Protein AF-A0A850RVW2-F1 (afdb_monomer_lite)

Structure (mmCIF, N/CA/C/O backbone):
data_AF-A0A850RVW2-F1
#
_entry.id   AF-A0A850RVW2-F1
#
loop_
_atom_site.group_PDB
_atom_site.id
_atom_site.type_symbol
_atom_site.label_atom_id
_atom_site.label_alt_id
_atom_site.label_comp_id
_atom_site.label_asym_id
_atom_site.label_entity_id
_atom_site.label_seq_id
_atom_site.pdbx_PDB_ins_code
_atom_site.Cartn_x
_atom_site.Cartn_y
_atom_site.Cartn_z
_atom_site.occupancy
_atom_site.B_iso_or_equiv
_atom_site.auth_seq_id
_atom_site.auth_comp_id
_atom_site.auth_asym_id
_atom_site.auth_atom_id
_atom_site.pdbx_PDB_model_num
ATOM 1 N N . MET A 1 1 ? 5.407 -9.508 -6.382 1.00 76.50 1 MET A N 1
ATOM 2 C CA . MET A 1 1 ? 5.696 -8.333 -5.539 1.00 76.50 1 MET A CA 1
ATOM 3 C C . MET A 1 1 ? 7.104 -7.778 -5.756 1.00 76.50 1 MET A C 1
ATOM 5 O O . MET A 1 1 ? 8.043 -8.565 -5.858 1.00 76.50 1 MET A O 1
ATOM 9 N N . SER A 1 2 ? 7.283 -6.454 -5.799 1.00 87.38 2 SER A N 1
ATOM 10 C CA . SER A 1 2 ? 8.600 -5.794 -5.803 1.00 87.38 2 SER A CA 1
ATOM 11 C C . SER A 1 2 ? 9.229 -5.723 -4.406 1.00 87.38 2 SER A C 1
ATOM 13 O O . SER A 1 2 ? 8.551 -5.788 -3.380 1.00 87.38 2 SER A O 1
ATOM 15 N N . ALA A 1 3 ? 10.555 -5.553 -4.353 1.00 88.56 3 ALA A N 1
ATOM 16 C CA . ALA A 1 3 ? 11.291 -5.445 -3.092 1.00 88.56 3 ALA A CA 1
ATOM 17 C C . ALA A 1 3 ? 10.876 -4.219 -2.255 1.00 88.56 3 ALA A C 1
ATOM 19 O O . ALA A 1 3 ? 10.934 -4.266 -1.026 1.00 88.56 3 ALA A O 1
ATOM 20 N N . GLU A 1 4 ? 10.455 -3.126 -2.896 1.00 87.62 4 GLU A N 1
ATOM 21 C CA . GLU A 1 4 ? 9.962 -1.938 -2.193 1.00 87.62 4 GLU A CA 1
ATOM 22 C C . GLU A 1 4 ? 8.585 -2.189 -1.578 1.00 87.62 4 GLU A C 1
ATOM 24 O O . GLU A 1 4 ? 8.422 -1.958 -0.379 1.00 87.62 4 GLU A O 1
ATOM 29 N N . ALA A 1 5 ? 7.639 -2.742 -2.345 1.00 88.69 5 ALA A N 1
ATOM 30 C CA . ALA A 1 5 ? 6.335 -3.146 -1.825 1.00 88.69 5 ALA A CA 1
ATOM 31 C C . ALA A 1 5 ? 6.485 -4.114 -0.640 1.00 88.69 5 ALA A C 1
ATOM 33 O O . ALA A 1 5 ? 5.868 -3.918 0.401 1.00 88.69 5 ALA A O 1
ATOM 34 N N . LEU A 1 6 ? 7.393 -5.089 -0.728 1.00 91.69 6 LEU A N 1
ATOM 35 C CA . LEU A 1 6 ? 7.645 -6.037 0.362 1.00 91.69 6 LEU A CA 1
ATOM 36 C C . LEU A 1 6 ? 8.204 -5.370 1.621 1.00 91.69 6 LEU A C 1
ATOM 38 O O . LEU A 1 6 ? 7.791 -5.696 2.733 1.00 91.69 6 LEU A O 1
ATOM 42 N N . ARG A 1 7 ? 9.090 -4.379 1.469 1.00 91.69 7 ARG A N 1
ATOM 43 C CA . ARG A 1 7 ? 9.566 -3.579 2.606 1.00 91.69 7 ARG A CA 1
ATOM 44 C C . ARG A 1 7 ? 8.456 -2.733 3.217 1.00 91.69 7 ARG A C 1
ATOM 46 O O . ARG A 1 7 ? 8.426 -2.610 4.436 1.00 91.69 7 ARG A O 1
ATOM 53 N N . ILE A 1 8 ? 7.581 -2.134 2.414 1.00 91.06 8 ILE A N 1
ATOM 54 C CA . ILE A 1 8 ? 6.460 -1.336 2.930 1.00 91.06 8 ILE A CA 1
ATOM 55 C C . ILE A 1 8 ? 5.495 -2.239 3.685 1.00 91.06 8 ILE A C 1
ATOM 57 O O . ILE A 1 8 ? 5.197 -1.958 4.839 1.00 91.06 8 ILE A O 1
ATOM 61 N N . PHE A 1 9 ? 5.088 -3.349 3.071 1.00 92.31 9 PHE A N 1
ATOM 62 C CA . PHE A 1 9 ? 4.168 -4.313 3.661 1.00 92.31 9 PHE A CA 1
ATOM 63 C C . PHE A 1 9 ? 4.650 -4.811 5.026 1.00 92.31 9 PHE A C 1
ATOM 65 O O . PHE A 1 9 ? 3.907 -4.747 5.999 1.00 92.31 9 PHE A O 1
ATOM 72 N N . ASN A 1 10 ? 5.926 -5.194 5.136 1.00 93.38 10 ASN A N 1
ATOM 73 C CA . ASN A 1 10 ? 6.508 -5.659 6.399 1.00 93.38 10 ASN A CA 1
ATOM 74 C C . ASN A 1 10 ? 6.566 -4.585 7.498 1.00 93.38 10 ASN A C 1
ATOM 76 O O . ASN A 1 10 ? 6.688 -4.929 8.670 1.00 93.38 10 ASN A O 1
ATOM 80 N N . ASN A 1 11 ? 6.508 -3.300 7.138 1.00 92.25 11 ASN A N 1
ATOM 81 C CA . ASN A 1 11 ? 6.476 -2.191 8.094 1.00 92.25 11 ASN A CA 1
ATOM 82 C C . ASN A 1 11 ? 5.050 -1.712 8.410 1.00 92.25 11 ASN A C 1
ATOM 84 O O . ASN A 1 11 ? 4.882 -0.865 9.287 1.00 92.25 11 ASN A O 1
ATOM 88 N N . LEU A 1 12 ? 4.029 -2.216 7.709 1.00 91.75 12 LEU A N 1
ATOM 89 C CA . LEU A 1 12 ? 2.641 -1.894 8.018 1.00 91.75 12 LEU A CA 1
ATOM 90 C C . LEU A 1 12 ? 2.194 -2.631 9.295 1.00 91.75 12 LEU A C 1
ATOM 92 O O . LEU A 1 12 ? 2.588 -3.780 9.506 1.00 91.75 12 LEU A O 1
ATOM 96 N N . PRO A 1 13 ? 1.331 -2.016 10.122 1.00 93.88 13 PRO A N 1
ATOM 97 C CA . PRO A 1 13 ? 0.581 -2.713 11.162 1.00 93.88 13 PRO A CA 1
ATOM 98 C C . PRO A 1 13 ? -0.196 -3.909 10.599 1.00 93.88 13 PRO A C 1
ATOM 100 O O . PRO A 1 13 ? -0.621 -3.891 9.443 1.00 93.88 13 PRO A O 1
ATOM 103 N N . SER A 1 14 ? -0.446 -4.924 11.428 1.00 92.69 14 SER A N 1
ATOM 104 C CA . SER A 1 14 ? -1.126 -6.163 11.016 1.00 92.69 14 SER A CA 1
ATOM 105 C C . SER A 1 14 ? -2.503 -5.928 10.387 1.00 92.69 14 SER A C 1
ATOM 107 O O . SER A 1 14 ? -2.876 -6.624 9.448 1.00 92.69 14 SER A O 1
ATOM 109 N N . GLU A 1 15 ? -3.242 -4.927 10.865 1.00 93.94 15 GLU A N 1
ATOM 110 C CA . GLU A 1 15 ? -4.553 -4.538 10.326 1.00 93.94 15 GLU A CA 1
ATOM 111 C C . GLU A 1 15 ? -4.439 -4.045 8.876 1.00 93.94 15 GLU A C 1
ATOM 113 O O . GLU A 1 15 ? -5.193 -4.463 8.000 1.00 93.94 15 GLU A O 1
ATOM 118 N N . LEU A 1 16 ? -3.423 -3.226 8.594 1.00 93.75 16 LEU A N 1
ATOM 119 C CA . LEU A 1 16 ? -3.164 -2.701 7.255 1.00 93.75 16 LEU A CA 1
ATOM 120 C C . LEU A 1 16 ? -2.554 -3.758 6.328 1.00 93.75 16 LEU A C 1
ATOM 122 O O . LEU A 1 16 ? -2.789 -3.736 5.123 1.00 93.75 16 LEU A O 1
ATOM 126 N N . GLN A 1 17 ? -1.809 -4.724 6.865 1.00 94.38 17 GLN A N 1
ATOM 127 C CA . GLN A 1 17 ? -1.380 -5.883 6.079 1.00 94.38 17 GLN A CA 1
ATOM 128 C C . GLN A 1 17 ? -2.585 -6.698 5.595 1.00 94.38 17 GLN A C 1
ATOM 130 O O . GLN A 1 17 ? -2.623 -7.101 4.434 1.00 94.38 17 GLN A O 1
ATOM 135 N N . GLN A 1 18 ? -3.597 -6.897 6.445 1.00 94.69 18 GLN A N 1
ATOM 136 C CA . GLN A 1 18 ? -4.829 -7.577 6.040 1.00 94.69 18 GLN A CA 1
ATOM 137 C C . GLN A 1 18 ? -5.620 -6.779 4.999 1.00 94.69 18 GLN A C 1
ATOM 139 O O . GLN A 1 18 ? -6.077 -7.368 4.022 1.00 94.69 18 GLN A O 1
ATOM 144 N N . GLU A 1 19 ? -5.732 -5.455 5.149 1.00 94.06 19 GLU A N 1
ATOM 145 C CA . GLU A 1 19 ? -6.379 -4.601 4.139 1.00 94.06 19 GLU A CA 1
ATOM 146 C C . GLU A 1 19 ? -5.652 -4.681 2.786 1.00 94.06 19 GLU A C 1
ATOM 148 O O . GLU A 1 19 ? -6.286 -4.833 1.744 1.00 94.06 19 GLU A O 1
ATOM 153 N N . ALA A 1 20 ? -4.314 -4.652 2.787 1.00 93.50 20 ALA A N 1
ATOM 154 C CA . ALA A 1 20 ? -3.527 -4.833 1.569 1.00 93.50 20 ALA A CA 1
ATOM 155 C C . ALA A 1 20 ? -3.751 -6.216 0.934 1.00 93.50 20 ALA A C 1
ATOM 157 O O . ALA A 1 20 ? -3.920 -6.301 -0.277 1.00 93.50 20 ALA A O 1
ATOM 158 N N . LEU A 1 21 ? -3.819 -7.288 1.732 1.00 93.94 21 LEU A N 1
ATOM 159 C CA . LEU A 1 21 ? -4.103 -8.635 1.223 1.00 93.94 21 LEU A CA 1
ATOM 160 C C . LEU A 1 21 ? -5.500 -8.744 0.598 1.00 93.94 21 LEU A C 1
ATOM 162 O O . LEU A 1 21 ? -5.644 -9.397 -0.430 1.00 93.94 21 LEU A O 1
ATOM 166 N N . GLN A 1 22 ? -6.509 -8.084 1.170 1.00 94.38 22 GLN A N 1
ATOM 167 C CA . GLN A 1 22 ? -7.848 -8.022 0.572 1.00 94.38 22 GLN A CA 1
ATOM 168 C C . GLN A 1 22 ? -7.836 -7.258 -0.757 1.00 94.38 22 GLN A C 1
ATOM 170 O O . GLN A 1 22 ? -8.471 -7.666 -1.726 1.00 94.38 22 GLN A O 1
ATOM 175 N N . LEU A 1 23 ? -7.074 -6.165 -0.838 1.00 93.56 23 LEU A N 1
ATOM 176 C CA . LEU A 1 23 ? -6.948 -5.379 -2.066 1.00 93.56 23 LEU A CA 1
ATOM 177 C C . LEU A 1 23 ? -6.205 -6.119 -3.190 1.00 93.56 23 LEU A C 1
ATOM 179 O O . LEU A 1 23 ? -6.415 -5.780 -4.356 1.00 93.56 23 LEU A O 1
ATOM 183 N N . CYS A 1 24 ? -5.407 -7.147 -2.881 1.00 93.19 24 CYS A N 1
ATOM 184 C CA . CYS A 1 24 ? -4.775 -8.008 -3.888 1.00 93.19 24 CYS A CA 1
ATOM 185 C C . CYS A 1 24 ? -5.786 -8.797 -4.739 1.00 93.19 24 CYS A C 1
ATOM 187 O O . CYS A 1 24 ? -5.424 -9.288 -5.805 1.00 93.19 24 CYS A O 1
ATOM 189 N N . GLU A 1 25 ? -7.046 -8.927 -4.308 1.00 91.56 25 GLU A N 1
ATOM 190 C CA . GLU A 1 25 ? -8.096 -9.554 -5.126 1.00 91.56 25 GLU A CA 1
ATOM 191 C C . GLU A 1 25 ? -8.520 -8.671 -6.313 1.00 91.56 25 GLU A C 1
ATOM 193 O O . GLU A 1 25 ? -9.035 -9.172 -7.312 1.00 91.56 25 GLU A O 1
ATOM 198 N N . LEU A 1 26 ? -8.303 -7.355 -6.212 1.00 92.44 26 LEU A N 1
ATOM 199 C CA . LEU A 1 26 ? -8.749 -6.352 -7.188 1.00 92.44 26 LEU A CA 1
ATOM 200 C C . LEU A 1 26 ? -7.589 -5.643 -7.898 1.00 92.44 26 LEU A C 1
ATOM 202 O O . LEU A 1 26 ? -7.760 -5.125 -9.003 1.00 92.44 26 LEU A O 1
ATOM 206 N N . HIS A 1 27 ? -6.420 -5.602 -7.264 1.00 91.69 27 HIS A N 1
ATOM 207 C CA . HIS A 1 27 ? -5.232 -4.903 -7.737 1.00 91.69 27 HIS A CA 1
ATOM 208 C C . HIS A 1 27 ? -4.019 -5.828 -7.743 1.00 91.69 27 HIS A C 1
ATOM 210 O O . HIS A 1 27 ? -4.002 -6.871 -7.095 1.00 91.69 27 HIS A O 1
ATOM 216 N N . SER A 1 28 ? -2.964 -5.427 -8.454 1.00 93.06 28 SER A N 1
ATOM 217 C CA . SER A 1 28 ? -1.680 -6.115 -8.321 1.00 93.06 28 SER A CA 1
ATOM 218 C C . SER A 1 28 ? -1.155 -6.007 -6.884 1.00 93.06 28 SER A C 1
ATOM 220 O O . SER A 1 28 ? -1.424 -5.022 -6.201 1.00 93.06 28 SER A O 1
ATOM 222 N N . GLU A 1 29 ? -0.379 -6.995 -6.429 1.00 92.31 29 GLU A N 1
ATOM 223 C CA . GLU A 1 29 ? 0.155 -7.026 -5.055 1.00 92.31 29 GLU A CA 1
ATOM 224 C C . GLU A 1 29 ? 0.876 -5.721 -4.677 1.00 92.31 29 GLU A C 1
ATOM 226 O O . GLU A 1 29 ? 0.682 -5.174 -3.595 1.00 92.31 29 GLU A O 1
ATOM 231 N N . ASP A 1 30 ? 1.677 -5.182 -5.597 1.00 91.12 30 ASP A N 1
ATOM 232 C CA . ASP A 1 30 ? 2.390 -3.922 -5.401 1.00 91.12 30 ASP A CA 1
ATOM 233 C C . ASP A 1 30 ? 1.427 -2.745 -5.234 1.00 91.12 30 ASP A C 1
ATOM 235 O O . ASP A 1 30 ? 1.570 -1.952 -4.305 1.00 91.12 30 ASP A O 1
ATOM 239 N N . GLU A 1 31 ? 0.434 -2.631 -6.118 1.00 91.19 31 GLU A N 1
ATOM 240 C CA . GLU A 1 31 ? -0.562 -1.562 -6.050 1.00 91.19 31 GLU A CA 1
ATOM 241 C C . GLU A 1 31 ? -1.407 -1.657 -4.788 1.00 91.19 31 GLU A C 1
ATOM 243 O O . GLU A 1 31 ? -1.638 -0.632 -4.154 1.00 91.19 31 GLU A O 1
ATOM 248 N N . ALA A 1 32 ? -1.819 -2.859 -4.391 1.00 94.56 32 ALA A N 1
ATOM 249 C CA . ALA A 1 32 ? -2.569 -3.084 -3.166 1.00 94.56 32 ALA A CA 1
ATOM 250 C C . ALA A 1 32 ? -1.791 -2.570 -1.945 1.00 94.56 32 ALA A C 1
ATOM 252 O O . ALA A 1 32 ? -2.308 -1.766 -1.169 1.00 94.56 32 ALA A O 1
ATOM 253 N N . VAL A 1 33 ? -0.507 -2.929 -1.830 1.00 93.44 33 VAL A N 1
ATOM 254 C CA . VAL A 1 33 ? 0.362 -2.446 -0.748 1.00 93.44 33 VAL A CA 1
ATOM 255 C C . VAL A 1 33 ? 0.557 -0.930 -0.806 1.00 93.44 33 VAL A C 1
ATOM 257 O O . VAL A 1 33 ? 0.456 -0.254 0.222 1.00 93.44 33 VAL A O 1
ATOM 260 N N . TYR A 1 34 ? 0.826 -0.369 -1.988 1.00 92.44 34 TYR A N 1
ATOM 261 C CA . TYR A 1 34 ? 1.027 1.072 -2.140 1.00 92.44 34 TYR A CA 1
ATOM 262 C C . TYR A 1 34 ? -0.238 1.869 -1.820 1.00 92.44 34 TYR A C 1
ATOM 264 O O . TYR A 1 34 ? -0.141 2.908 -1.171 1.00 92.44 34 TYR A O 1
ATOM 272 N N . LEU A 1 35 ? -1.414 1.393 -2.230 1.00 92.75 35 LEU A N 1
ATOM 273 C CA . LEU A 1 35 ? -2.695 2.034 -1.943 1.00 92.75 35 LEU A CA 1
ATOM 274 C C . LEU A 1 35 ? -2.994 2.024 -0.445 1.00 92.75 35 LEU A C 1
ATOM 276 O O . LEU A 1 35 ? -3.319 3.078 0.108 1.00 92.75 35 LEU A O 1
ATOM 280 N N . THR A 1 36 ? -2.820 0.886 0.229 1.00 94.00 36 THR A N 1
ATOM 281 C CA . THR A 1 36 ? -3.027 0.804 1.680 1.00 94.00 36 THR A CA 1
ATOM 282 C C . THR A 1 36 ? -2.070 1.721 2.434 1.00 94.00 36 THR A C 1
ATOM 284 O O . THR A 1 36 ? -2.488 2.466 3.323 1.00 94.00 36 THR A O 1
ATOM 287 N N . ALA A 1 37 ? -0.795 1.740 2.042 1.00 91.94 37 ALA A N 1
ATOM 288 C CA . ALA A 1 37 ? 0.196 2.633 2.627 1.00 91.94 37 ALA A CA 1
ATOM 289 C C . ALA A 1 37 ? -0.173 4.114 2.404 1.00 91.94 37 ALA A C 1
ATOM 291 O O . ALA A 1 37 ? -0.194 4.901 3.347 1.00 91.94 37 ALA A O 1
ATOM 292 N N . LEU A 1 38 ? -0.553 4.491 1.179 1.00 91.81 38 LEU A N 1
ATOM 293 C CA . LEU A 1 38 ? -0.939 5.860 0.812 1.00 91.81 38 LEU A CA 1
AT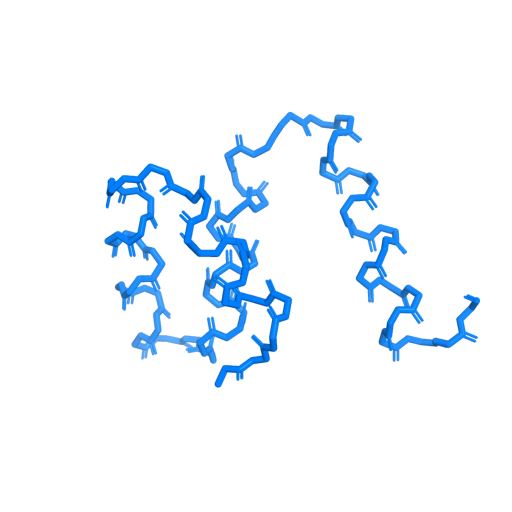OM 294 C C . LEU A 1 38 ? -2.185 6.378 1.542 1.00 91.81 38 LEU A C 1
ATOM 296 O O . LEU A 1 38 ? -2.300 7.589 1.749 1.00 91.81 38 LEU A O 1
ATOM 300 N N . ARG A 1 39 ? -3.137 5.500 1.878 1.00 90.44 39 ARG A N 1
ATOM 301 C CA . ARG A 1 39 ? -4.355 5.865 2.623 1.00 90.44 39 ARG A CA 1
ATOM 302 C C . ARG A 1 39 ? -4.071 6.203 4.083 1.00 90.44 39 ARG A C 1
ATOM 304 O O . ARG A 1 39 ? -4.803 7.003 4.653 1.00 90.44 39 ARG A O 1
ATOM 311 N N . ASN A 1 40 ? -3.017 5.620 4.650 1.00 88.50 40 ASN A N 1
ATO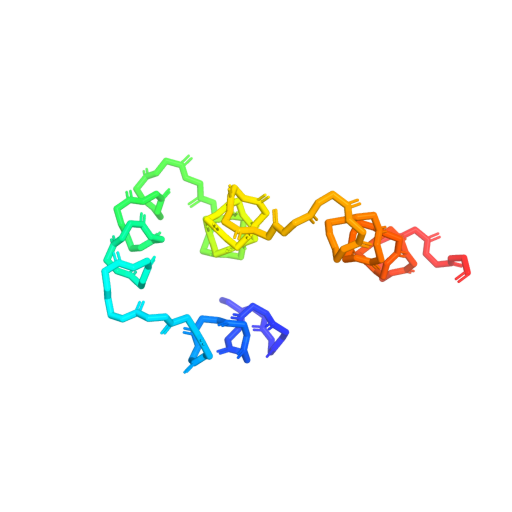M 312 C CA . ASN A 1 40 ? -2.693 5.715 6.073 1.00 88.50 40 ASN A CA 1
ATOM 313 C C . ASN A 1 40 ? -1.511 6.651 6.382 1.00 88.50 40 ASN A C 1
ATOM 315 O O . ASN A 1 40 ? -1.234 6.928 7.545 1.00 88.50 40 ASN A O 1
ATOM 319 N N . MET A 1 41 ? -0.819 7.154 5.359 1.00 88.62 41 MET A N 1
ATOM 320 C CA . MET A 1 41 ? 0.231 8.165 5.504 1.00 88.62 41 MET A CA 1
ATOM 321 C C . MET A 1 41 ? -0.344 9.567 5.710 1.00 88.62 41 MET A C 1
ATOM 323 O O . MET A 1 41 ? -1.384 9.922 5.150 1.00 88.62 41 MET A O 1
ATOM 327 N N . ASP A 1 42 ? 0.400 10.407 6.430 1.00 90.25 42 ASP A N 1
ATOM 328 C CA . ASP A 1 42 ? 0.107 11.837 6.488 1.00 90.25 42 ASP A CA 1
ATOM 329 C C . ASP A 1 42 ? 0.377 12.532 5.131 1.00 90.25 42 ASP A C 1
ATOM 331 O O . ASP A 1 42 ? 1.100 12.034 4.263 1.00 90.25 42 ASP A O 1
ATOM 335 N N . GLU A 1 43 ? -0.180 13.729 4.922 1.00 87.88 43 GLU A N 1
ATOM 336 C CA . GLU A 1 43 ? -0.037 14.471 3.655 1.00 87.88 43 GLU A CA 1
ATOM 337 C C . GLU A 1 43 ? 1.416 14.860 3.309 1.00 87.88 43 GLU A C 1
ATOM 339 O O . GLU A 1 43 ? 1.746 15.199 2.165 1.00 87.88 43 GLU A O 1
ATOM 344 N N . ARG A 1 44 ? 2.332 14.853 4.282 1.00 88.94 44 ARG A N 1
ATOM 345 C CA . ARG A 1 44 ? 3.747 15.165 4.045 1.00 88.94 44 ARG A CA 1
ATOM 346 C C . ARG A 1 44 ? 4.494 13.930 3.547 1.00 88.94 44 ARG A C 1
ATOM 348 O O . ARG A 1 44 ? 5.275 14.029 2.598 1.00 88.94 44 ARG A O 1
ATOM 355 N N . GLU A 1 45 ? 4.268 12.790 4.175 1.00 86.88 45 GLU A N 1
ATOM 356 C CA . GLU A 1 45 ? 4.819 11.486 3.836 1.00 86.88 45 GLU A CA 1
ATOM 357 C C . GLU A 1 45 ? 4.270 10.996 2.508 1.00 86.88 45 GLU A C 1
ATOM 359 O O . GLU A 1 45 ? 5.052 10.609 1.640 1.00 86.88 45 GLU A O 1
ATOM 364 N N . LYS A 1 46 ? 2.965 11.150 2.286 1.00 88.81 46 LYS A N 1
ATOM 365 C CA . LYS A 1 46 ? 2.292 10.817 1.031 1.00 88.81 46 LYS A CA 1
ATOM 366 C C . LYS A 1 46 ? 2.926 11.516 -0.168 1.00 88.81 46 LYS A C 1
ATOM 368 O O . LYS A 1 46 ? 3.252 10.875 -1.164 1.00 88.81 46 LYS A O 1
ATOM 373 N N . ARG A 1 47 ? 3.204 12.822 -0.058 1.00 88.75 47 ARG A N 1
ATOM 374 C CA . ARG A 1 47 ? 3.900 13.583 -1.113 1.00 88.75 47 ARG A CA 1
ATOM 375 C C . ARG A 1 47 ? 5.314 13.069 -1.373 1.00 88.75 47 ARG A C 1
ATOM 377 O O . ARG A 1 47 ? 5.698 12.909 -2.529 1.00 88.75 47 ARG A O 1
ATOM 384 N N . LYS A 1 48 ? 6.088 12.781 -0.320 1.00 88.38 48 LYS A N 1
ATOM 385 C CA . LYS A 1 48 ? 7.438 12.204 -0.463 1.00 88.38 48 LYS A CA 1
ATOM 386 C C . LYS A 1 48 ? 7.394 10.821 -1.106 1.00 88.38 48 LYS A C 1
ATOM 388 O O . LYS A 1 48 ? 8.265 10.499 -1.910 1.00 88.38 48 LYS A O 1
ATOM 393 N N . PHE A 1 49 ? 6.405 10.018 -0.734 1.00 87.44 49 PHE A N 1
ATOM 394 C CA . PHE A 1 49 ? 6.202 8.677 -1.249 1.00 87.44 49 PHE A CA 1
ATOM 395 C C . PHE A 1 49 ? 5.869 8.709 -2.740 1.00 87.44 49 PHE A C 1
ATOM 397 O O . PHE A 1 49 ? 6.587 8.110 -3.533 1.00 87.44 49 PHE A O 1
ATOM 404 N N . LEU A 1 50 ? 4.870 9.502 -3.139 1.00 87.00 50 LEU A N 1
ATOM 405 C CA . LEU A 1 50 ? 4.494 9.684 -4.544 1.00 87.00 50 LEU A CA 1
ATOM 406 C C . LEU A 1 50 ? 5.653 10.224 -5.387 1.00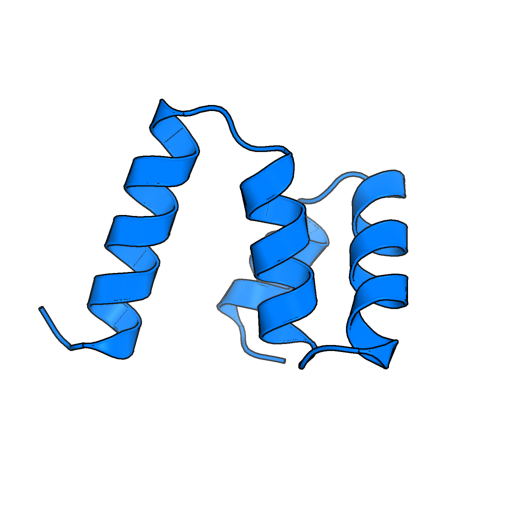 87.00 50 LEU A C 1
ATOM 408 O O . LEU A 1 50 ? 5.852 9.766 -6.508 1.00 87.00 50 LEU A O 1
ATOM 412 N N . PHE A 1 51 ? 6.452 11.146 -4.844 1.00 87.06 51 PHE A N 1
ATOM 413 C CA . PHE A 1 51 ? 7.643 11.651 -5.527 1.00 87.06 51 PHE A CA 1
ATOM 414 C C . PHE A 1 51 ? 8.722 10.572 -5.707 1.00 87.06 51 PHE A C 1
ATOM 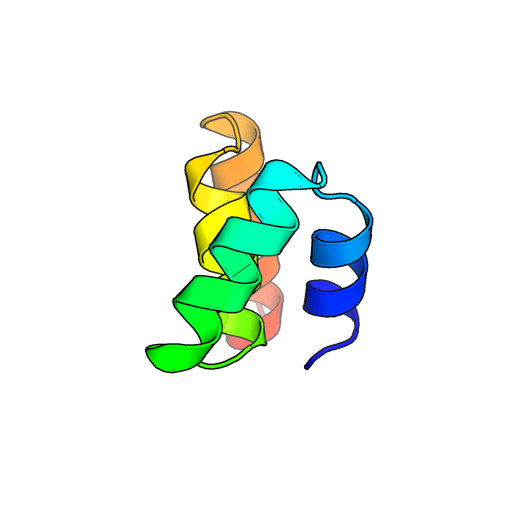416 O O . PHE A 1 51 ? 9.396 10.516 -6.731 1.00 87.06 51 PHE A O 1
ATOM 423 N N . ARG A 1 52 ? 8.903 9.686 -4.723 1.00 85.62 52 ARG A N 1
ATOM 424 C CA . ARG A 1 52 ? 9.842 8.562 -4.838 1.00 85.62 52 ARG A CA 1
ATOM 425 C C . ARG A 1 52 ? 9.353 7.540 -5.863 1.00 85.62 52 ARG A C 1
ATOM 427 O O . ARG A 1 52 ? 10.131 7.115 -6.712 1.00 85.62 52 ARG A O 1
ATOM 434 N N . LEU A 1 53 ? 8.061 7.223 -5.824 1.00 82.56 53 LEU A N 1
ATOM 435 C CA . LEU A 1 53 ? 7.415 6.306 -6.756 1.00 82.56 53 LEU A CA 1
ATOM 436 C C . LEU A 1 53 ? 7.482 6.835 -8.197 1.00 82.56 53 LEU A C 1
ATOM 438 O O . LEU A 1 53 ? 7.772 6.080 -9.123 1.00 82.56 53 LEU A O 1
ATOM 442 N N . SER A 1 54 ? 7.272 8.143 -8.394 1.00 80.94 54 SER A N 1
ATOM 443 C CA . SER A 1 54 ? 7.357 8.765 -9.718 1.00 80.94 54 SER A CA 1
ATOM 444 C C . SER A 1 54 ? 8.774 8.722 -10.283 1.00 80.94 54 SER A C 1
ATOM 446 O O . SER A 1 54 ? 8.930 8.429 -11.465 1.00 80.94 54 SER A O 1
ATOM 448 N N . ARG A 1 55 ? 9.812 8.916 -9.457 1.00 80.50 55 ARG A N 1
ATOM 449 C CA . ARG A 1 55 ? 11.212 8.746 -9.886 1.00 80.50 55 ARG A CA 1
ATOM 450 C C . ARG A 1 55 ? 11.510 7.323 -10.340 1.00 80.50 55 ARG A C 1
ATOM 452 O O . ARG A 1 55 ? 12.161 7.141 -11.361 1.00 80.50 55 ARG A O 1
ATOM 459 N N . ILE A 1 56 ? 11.005 6.322 -9.622 1.00 73.94 56 ILE A N 1
ATOM 460 C CA . ILE A 1 56 ? 11.211 4.910 -9.973 1.00 73.94 56 ILE A CA 1
ATOM 461 C C . ILE A 1 56 ? 10.494 4.562 -11.282 1.00 73.94 56 ILE A C 1
ATOM 463 O O . ILE A 1 56 ? 11.047 3.847 -12.113 1.00 73.94 56 ILE A O 1
ATOM 467 N N . LYS A 1 57 ? 9.280 5.086 -11.489 1.00 69.31 57 LYS A N 1
ATOM 468 C CA . LYS A 1 57 ? 8.446 4.746 -12.652 1.00 69.31 57 LYS A CA 1
ATOM 469 C C . LYS A 1 57 ? 8.772 5.562 -13.910 1.00 69.31 57 LYS A C 1
ATOM 471 O O . LYS A 1 57 ? 8.591 5.058 -15.013 1.00 69.31 57 LYS A O 1
ATOM 476 N N . HIS A 1 58 ? 9.236 6.804 -13.755 1.00 66.88 58 HIS A N 1
ATOM 477 C CA . HIS A 1 58 ? 9.468 7.747 -14.85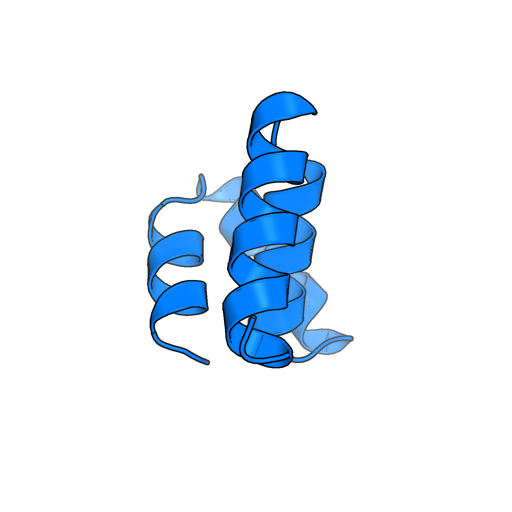9 1.00 66.88 58 HIS A CA 1
ATOM 478 C C . HIS A 1 58 ? 10.930 8.187 -15.032 1.00 66.88 58 HIS A C 1
ATOM 480 O O . HIS A 1 58 ? 11.212 8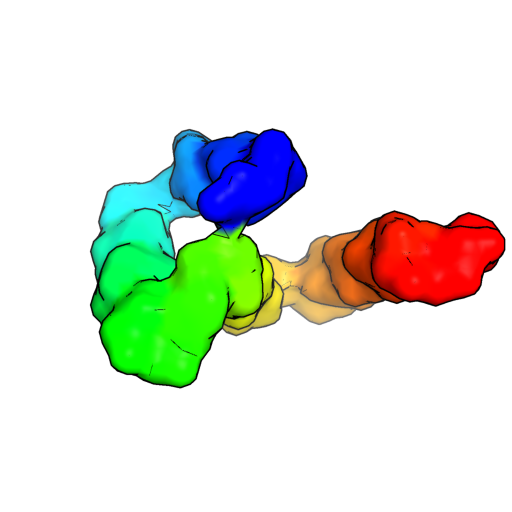.930 -15.967 1.00 66.88 58 HIS A O 1
ATOM 486 N N . GLY A 1 59 ? 11.862 7.727 -14.189 1.00 56.56 59 GLY A N 1
ATOM 487 C CA . GLY A 1 59 ? 13.299 7.953 -14.386 1.00 56.56 59 GLY A CA 1
ATOM 488 C C . GLY A 1 59 ? 13.739 9.418 -14.297 1.00 56.56 59 GLY A C 1
ATOM 489 O O . GLY A 1 59 ? 14.629 9.819 -15.041 1.00 56.56 59 GLY A O 1
ATOM 490 N N . LEU A 1 60 ? 13.105 10.208 -13.420 1.00 48.50 60 LEU A N 1
ATOM 491 C CA . LEU A 1 60 ? 13.507 11.589 -13.106 1.00 48.50 60 LEU A CA 1
ATOM 492 C C . LEU A 1 60 ? 14.666 11.660 -12.093 1.00 48.50 60 LEU A C 1
ATOM 494 O O . LEU A 1 60 ? 14.641 10.946 -11.052 1.00 48.50 60 LEU A O 1
#

Secondary structure (DSSP, 8-state):
--HHHHHHHHHS-HHHHHHHHHHTTTS-HHHHHHHHHHHHS-HHHHHHHHHHHHHHHH--

Radius of gyration: 11.27 Å; chains: 1; bounding box: 22×25×26 Å

Foldseek 3Di:
DDPVLVVLLVPDDPVLVVQLVVCVVPDPSSVSSLVSSLVPDDPVVNVVSVVVVCCVVPVD

pLDDT: mean 88.12, std 8.81, range [48.5, 94.69]

Sequence (60 aa):
MSAEALRIFNNLPSELQQEALQLCELHSEDEAVYLTALRNMDEREKRKFLFRLSRIKHGL